Protein AF-A0A0R1YKD1-F1 (afdb_monomer)

Foldseek 3Di:
DQAKWFKAAPQGHTPRDIDGPPDDFDWDPDWDDHPNFTWTHGPPDRITTGPCRVVNDDDDDPDDDDDDDDDDDDDDDDDD

InterPro domains:
  IPR024968 S-layer protein, C-terminal domain, lactobacillus [PF03217] (3-51)

pLDDT: mean 81.63, std 15.41, range [47.84, 97.12]

Sequence (80 aa):
MKYNSIAYDKNGNSTGQKYYTYGSINVDPTPVTINGNQYYKLSGKDQYVRVTNIDGVTRKITHNAYVKVSDVKFITRPLK

Mean predicted aligned error: 9.8 Å

Structure (mmCIF, N/CA/C/O backbone):
data_AF-A0A0R1YKD1-F1
#
_entry.id   AF-A0A0R1YKD1-F1
#
loop_
_atom_site.group_PDB
_atom_site.id
_atom_site.type_symbol
_atom_site.label_atom_id
_atom_site.label_alt_id
_atom_site.label_comp_id
_atom_site.label_asym_id
_atom_site.label_entity_id
_atom_site.label_seq_id
_atom_site.pdbx_PDB_ins_code
_atom_site.Cartn_x
_atom_site.Cartn_y
_atom_site.Cartn_z
_atom_site.occupancy
_atom_site.B_iso_or_equiv
_atom_site.auth_seq_id
_atom_site.auth_comp_id
_atom_site.auth_asym_id
_atom_site.auth_atom_id
_atom_site.pdbx_PDB_model_num
ATOM 1 N N . MET A 1 1 ? 8.151 0.367 2.986 1.00 77.69 1 MET A N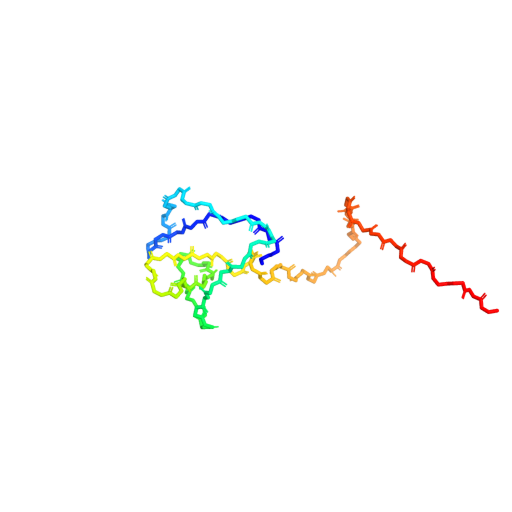 1
ATOM 2 C CA . MET A 1 1 ? 7.313 0.657 1.791 1.00 77.69 1 MET A CA 1
ATOM 3 C C . MET A 1 1 ? 8.203 1.031 0.611 1.00 77.69 1 MET A C 1
ATOM 5 O O . MET A 1 1 ? 9.233 1.652 0.854 1.00 77.69 1 MET A O 1
ATOM 9 N N . LYS A 1 2 ? 7.820 0.691 -0.631 1.00 80.38 2 LYS A N 1
ATOM 10 C CA . LYS A 1 2 ? 8.584 1.029 -1.853 1.00 80.38 2 LYS A CA 1
ATOM 11 C C . LYS A 1 2 ? 8.200 2.376 -2.474 1.00 80.38 2 LYS A C 1
ATOM 13 O O . LYS A 1 2 ? 9.061 3.030 -3.051 1.00 80.38 2 LYS A O 1
ATOM 18 N N . TYR A 1 3 ? 6.945 2.803 -2.331 1.00 83.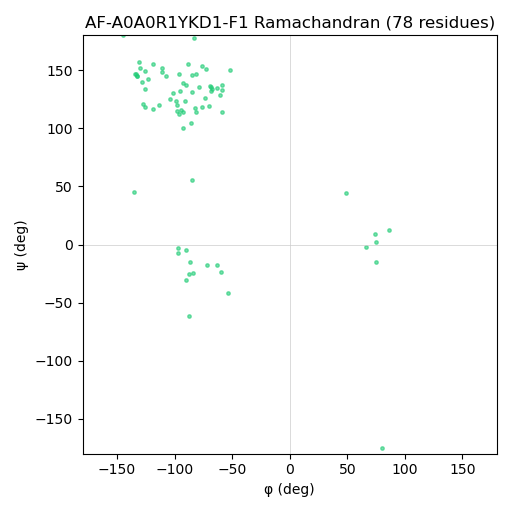12 3 TYR A N 1
ATOM 19 C CA . TYR A 1 3 ? 6.444 4.085 -2.840 1.00 83.12 3 TYR A CA 1
ATOM 20 C C . TYR A 1 3 ? 5.678 4.855 -1.759 1.00 83.12 3 TYR A C 1
ATOM 22 O O . TYR A 1 3 ? 5.152 4.254 -0.819 1.00 8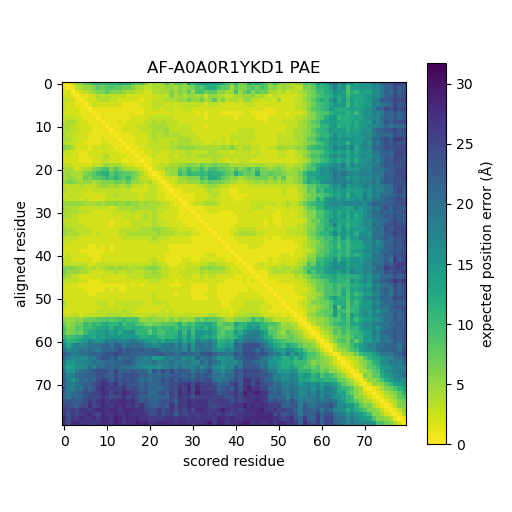3.12 3 TYR A O 1
ATOM 30 N N . ASN A 1 4 ? 5.589 6.181 -1.912 1.00 88.50 4 ASN A N 1
ATOM 31 C CA . ASN A 1 4 ? 4.690 7.000 -1.102 1.00 88.50 4 ASN A CA 1
ATOM 32 C C . ASN A 1 4 ? 3.259 6.501 -1.318 1.00 88.50 4 ASN A C 1
ATOM 34 O O . ASN A 1 4 ? 2.853 6.235 -2.450 1.00 88.50 4 ASN A O 1
ATOM 38 N N . SER A 1 5 ? 2.485 6.401 -0.245 1.00 89.25 5 SER A N 1
ATOM 39 C CA . SER A 1 5 ? 1.094 5.976 -0.306 1.00 89.25 5 SER A CA 1
ATOM 40 C C . SER A 1 5 ? 0.173 6.984 0.348 1.00 89.25 5 SER A C 1
ATOM 42 O O . SER A 1 5 ? 0.517 7.635 1.329 1.00 89.25 5 SER A O 1
ATOM 44 N N . ILE A 1 6 ? -1.042 7.044 -0.174 1.00 93.75 6 ILE A N 1
ATOM 45 C CA . ILE A 1 6 ? -2.187 7.645 0.497 1.00 93.75 6 ILE A CA 1
ATOM 46 C C . ILE A 1 6 ? -2.957 6.51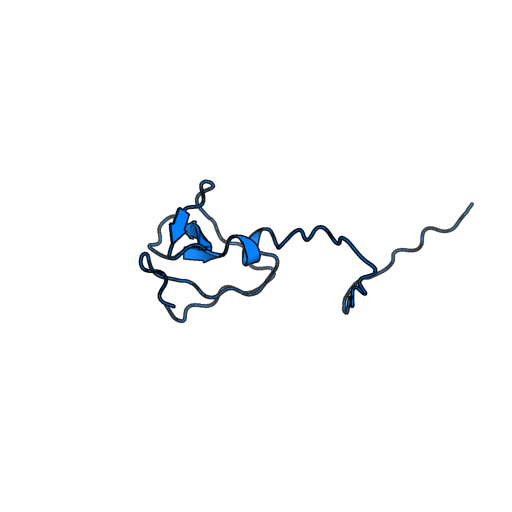1 1.185 1.00 93.75 6 ILE A C 1
ATOM 48 O O . ILE A 1 6 ? -2.940 5.375 0.698 1.00 93.75 6 ILE A O 1
ATOM 52 N N . ALA A 1 7 ? -3.570 6.793 2.331 1.00 94.50 7 ALA A N 1
ATOM 53 C CA . ALA A 1 7 ? -4.477 5.869 2.993 1.00 94.50 7 ALA A CA 1
ATOM 54 C C . ALA A 1 7 ? -5.894 6.000 2.424 1.00 94.50 7 ALA A C 1
ATOM 56 O O . ALA A 1 7 ? -6.348 7.087 2.055 1.00 94.50 7 ALA A O 1
ATOM 57 N N . TYR A 1 8 ? -6.584 4.870 2.370 1.00 97.06 8 TYR A N 1
ATOM 58 C CA . TYR A 1 8 ? -7.951 4.751 1.890 1.00 97.06 8 TYR A CA 1
ATOM 59 C C . TYR A 1 8 ? -8.857 4.234 3.005 1.00 97.06 8 TY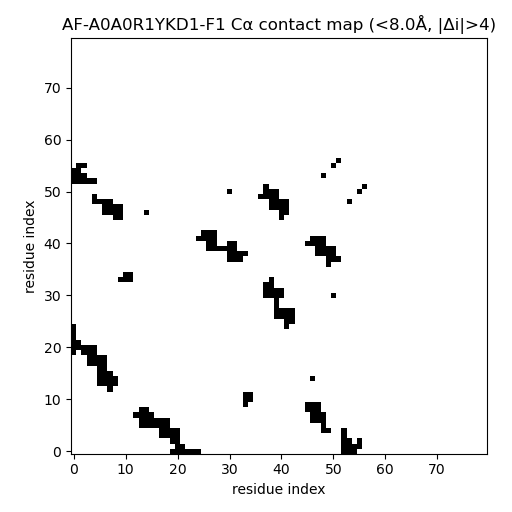R A C 1
ATOM 61 O O . TYR A 1 8 ? -8.374 3.592 3.938 1.00 97.06 8 TYR A O 1
ATOM 69 N N . ASP A 1 9 ? -10.148 4.529 2.921 1.00 96.31 9 ASP A N 1
ATOM 70 C CA . ASP A 1 9 ? -11.179 3.925 3.759 1.00 96.31 9 ASP A CA 1
ATOM 71 C C . ASP A 1 9 ? -11.625 2.558 3.197 1.00 96.31 9 ASP A C 1
ATOM 73 O O . ASP A 1 9 ? -11.176 2.114 2.136 1.00 96.31 9 ASP A O 1
ATOM 77 N N . LYS A 1 10 ? -12.538 1.886 3.907 1.00 94.88 10 LYS A N 1
ATOM 78 C CA . LYS A 1 10 ? -13.084 0.573 3.513 1.00 94.88 10 LYS A CA 1
ATOM 79 C C . LYS A 1 10 ? -13.870 0.576 2.191 1.00 94.88 10 LYS A C 1
ATOM 81 O O . LYS A 1 10 ? -14.094 -0.487 1.626 1.00 94.88 10 LYS A O 1
ATOM 86 N N . ASN A 1 11 ? -14.290 1.748 1.717 1.00 94.00 11 ASN A N 1
ATOM 87 C CA . ASN A 1 11 ? -15.027 1.932 0.467 1.00 94.00 11 ASN A CA 1
ATOM 88 C C . ASN A 1 11 ? -14.091 2.336 -0.690 1.00 94.00 11 ASN A C 1
ATOM 90 O O . ASN A 1 11 ? -14.532 2.475 -1.830 1.00 94.00 11 ASN A O 1
ATOM 94 N N . GLY A 1 12 ? -12.797 2.524 -0.409 1.00 92.12 12 GLY A N 1
ATOM 95 C CA . GLY A 1 12 ? -11.785 2.911 -1.383 1.00 92.12 12 GLY A CA 1
ATOM 96 C C . GLY A 1 12 ? -11.666 4.420 -1.593 1.00 92.12 12 GLY A C 1
ATOM 97 O O . GLY A 1 12 ? -10.984 4.834 -2.532 1.00 92.12 12 GLY A O 1
ATOM 98 N N . ASN A 1 13 ? -12.275 5.246 -0.738 1.00 95.44 13 ASN A N 1
ATOM 99 C CA . ASN A 1 13 ? -12.106 6.697 -0.781 1.00 95.44 13 ASN A CA 1
ATOM 100 C C . ASN A 1 13 ? -10.811 7.103 -0.082 1.00 95.44 13 ASN A C 1
ATOM 102 O O . ASN A 1 13 ? -10.395 6.484 0.894 1.00 95.44 13 ASN A O 1
ATOM 106 N N . SER A 1 14 ? -10.165 8.162 -0.565 1.00 94.00 14 SER A N 1
ATOM 107 C CA . SER A 1 14 ? -8.962 8.689 0.079 1.00 94.00 14 SER A CA 1
ATOM 108 C C . SER A 1 14 ? -9.289 9.323 1.431 1.00 94.00 14 SER A C 1
ATOM 110 O O . SER A 1 14 ? -10.222 10.111 1.536 1.00 94.00 14 SER A O 1
ATOM 112 N N . THR A 1 15 ? -8.465 9.050 2.443 1.00 94.50 15 THR A N 1
ATOM 113 C CA . THR A 1 15 ? -8.543 9.725 3.749 1.00 94.50 15 THR A CA 1
ATOM 114 C C . THR A 1 15 ? -7.677 10.987 3.822 1.00 94.50 15 THR A C 1
ATOM 116 O O . THR A 1 15 ? -7.647 11.653 4.850 1.00 94.50 15 THR A O 1
ATOM 119 N N . GLY A 1 16 ? -6.897 11.290 2.775 1.00 92.12 16 GLY A N 1
ATOM 120 C CA . GLY A 1 16 ? -5.897 12.366 2.764 1.00 92.12 16 GLY A CA 1
ATOM 121 C C . GLY A 1 16 ? -4.608 12.067 3.546 1.00 92.12 16 GLY A C 1
ATOM 122 O O . GLY A 1 16 ? -3.591 12.725 3.315 1.00 92.12 16 GLY A O 1
ATOM 123 N N . GLN A 1 17 ? -4.598 11.045 4.410 1.00 92.50 17 GLN A N 1
ATOM 124 C CA . GLN A 1 17 ? -3.415 10.652 5.176 1.00 92.50 17 GLN A CA 1
ATOM 125 C C . GLN A 1 17 ? -2.336 10.076 4.254 1.00 92.50 17 GLN A C 1
ATOM 127 O O . GLN A 1 17 ? -2.607 9.189 3.444 1.00 92.50 17 GLN A O 1
ATOM 132 N N . LYS A 1 18 ? -1.093 10.540 4.415 1.00 92.62 18 LYS A N 1
ATOM 133 C CA . LYS A 1 18 ? 0.066 10.072 3.644 1.00 92.62 18 LYS A CA 1
ATOM 134 C C . LYS A 1 18 ? 0.993 9.206 4.494 1.00 92.62 18 LYS A C 1
ATOM 136 O O . LYS A 1 18 ? 1.188 9.464 5.680 1.00 92.62 18 LYS A O 1
ATOM 141 N N . TYR A 1 19 ? 1.586 8.211 3.848 1.00 89.56 19 TYR A N 1
ATOM 142 C CA . TYR A 1 19 ? 2.637 7.343 4.367 1.00 89.56 19 TYR A CA 1
ATOM 143 C C . TYR A 1 19 ? 3.814 7.382 3.394 1.00 89.56 19 TYR A C 1
ATOM 145 O O . TYR A 1 19 ? 3.663 7.048 2.218 1.00 89.56 19 TYR A O 1
ATOM 153 N N . TYR A 1 20 ? 4.969 7.847 3.863 1.00 86.25 20 TYR A N 1
ATOM 154 C CA . TYR A 1 20 ? 6.121 8.111 3.005 1.00 86.25 20 TYR A CA 1
ATOM 155 C C . TYR A 1 20 ? 7.011 6.876 2.824 1.00 86.25 20 TYR A C 1
ATOM 157 O O . TYR A 1 20 ? 7.054 5.976 3.668 1.00 86.25 20 TYR A O 1
ATOM 165 N N . THR A 1 21 ? 7.746 6.846 1.713 1.00 78.56 21 THR A N 1
ATOM 166 C CA . THR A 1 21 ? 8.831 5.890 1.469 1.00 78.56 21 THR A CA 1
ATOM 167 C C . THR A 1 21 ? 9.820 5.874 2.625 1.00 78.56 21 THR A C 1
ATOM 169 O O . THR A 1 21 ? 10.022 6.893 3.280 1.00 78.56 21 THR A O 1
ATOM 172 N N . TYR A 1 22 ? 10.452 4.721 2.857 1.00 72.62 22 TYR A N 1
ATOM 173 C CA . TYR A 1 22 ? 11.378 4.481 3.977 1.00 72.62 22 TYR A CA 1
ATOM 174 C C . TYR A 1 22 ? 10.741 4.517 5.380 1.00 72.62 22 TYR A C 1
ATOM 176 O O . TYR A 1 22 ? 11.418 4.208 6.354 1.00 72.62 22 TYR A O 1
ATOM 184 N N . GLY A 1 23 ? 9.437 4.799 5.494 1.00 75.31 23 GLY A N 1
ATOM 185 C CA . GLY A 1 23 ? 8.673 4.582 6.719 1.00 75.31 23 GLY A CA 1
ATOM 186 C C . GLY A 1 23 ? 8.329 3.106 6.956 1.00 75.31 23 GLY A C 1
ATOM 187 O O . GLY A 1 23 ? 8.179 2.317 6.010 1.00 75.31 23 GLY A O 1
ATOM 188 N N . SER A 1 24 ? 8.152 2.763 8.232 1.00 80.81 24 SER A N 1
ATOM 189 C CA . SER A 1 24 ? 7.648 1.465 8.687 1.00 80.81 24 SER A CA 1
ATOM 190 C C . SER A 1 24 ? 6.178 1.583 9.077 1.00 80.81 24 SER A C 1
ATOM 192 O O . SER A 1 24 ? 5.795 2.470 9.838 1.00 80.81 24 SER A O 1
ATOM 194 N N . ILE A 1 25 ? 5.358 0.678 8.552 1.00 86.00 25 ILE A N 1
ATOM 195 C CA . ILE A 1 25 ? 3.946 0.522 8.900 1.00 86.00 25 ILE A CA 1
ATOM 196 C C . ILE A 1 25 ? 3.680 -0.958 9.153 1.00 86.00 25 ILE A C 1
ATOM 198 O O . ILE A 1 25 ? 4.259 -1.804 8.473 1.00 86.00 25 ILE A O 1
ATOM 202 N N . ASN A 1 26 ? 2.800 -1.259 10.105 1.00 91.69 26 ASN A N 1
ATOM 203 C CA . ASN A 1 26 ? 2.316 -2.618 10.320 1.00 91.69 26 ASN A CA 1
ATOM 204 C C . ASN A 1 26 ? 1.003 -2.804 9.572 1.00 91.69 26 ASN A C 1
ATOM 206 O O . ASN A 1 26 ? 0.103 -1.961 9.648 1.00 91.69 26 ASN A O 1
ATOM 210 N N . VAL A 1 27 ? 0.930 -3.902 8.834 1.00 92.69 27 VAL A N 1
ATOM 211 C CA . VAL A 1 27 ? -0.228 -4.272 8.038 1.00 92.69 27 VAL A CA 1
ATOM 212 C C . VAL A 1 27 ? -0.630 -5.704 8.314 1.00 92.69 27 VAL A C 1
ATOM 214 O O . VAL A 1 27 ? 0.213 -6.550 8.617 1.00 92.69 27 VAL A O 1
ATOM 217 N N . ASP A 1 28 ? -1.915 -5.974 8.140 1.00 93.12 28 ASP A N 1
ATOM 218 C CA . ASP A 1 28 ? -2.423 -7.334 8.148 1.00 93.12 28 ASP A CA 1
ATOM 219 C C . ASP A 1 28 ? -1.903 -8.065 6.894 1.00 93.12 28 ASP A C 1
ATOM 221 O O . ASP A 1 28 ? -1.927 -7.494 5.799 1.00 93.12 28 ASP A O 1
ATOM 225 N N . PRO A 1 29 ? -1.430 -9.319 7.020 1.00 88.62 29 PRO A N 1
ATOM 226 C CA . PRO A 1 29 ? -0.738 -10.019 5.934 1.00 88.62 29 PRO A CA 1
ATOM 227 C C . PRO A 1 29 ? -1.670 -10.451 4.796 1.00 88.62 29 PRO A C 1
ATOM 229 O O . PRO A 1 29 ? -1.203 -10.750 3.699 1.00 88.62 29 PRO A O 1
ATOM 232 N N . THR A 1 30 ? -2.980 -10.493 5.042 1.00 93.31 30 THR A N 1
ATOM 233 C CA . THR A 1 30 ? -3.975 -10.908 4.052 1.00 93.31 30 THR A CA 1
ATOM 234 C C . THR A 1 30 ? -4.566 -9.676 3.367 1.00 93.31 30 THR A C 1
ATOM 236 O O . THR A 1 30 ? -5.278 -8.905 4.019 1.00 93.31 30 THR A O 1
ATOM 239 N N . PRO A 1 31 ? -4.308 -9.461 2.065 1.00 94.50 31 PRO A N 1
ATOM 240 C CA . PRO A 1 31 ? -4.855 -8.318 1.356 1.00 94.50 31 PRO A CA 1
ATOM 241 C C . PRO A 1 31 ? -6.359 -8.474 1.103 1.00 94.50 31 PRO A C 1
ATOM 243 O O . PRO A 1 31 ? -6.878 -9.574 0.917 1.00 94.50 31 PRO A O 1
ATOM 246 N N . VAL A 1 32 ? -7.050 -7.340 1.028 1.00 96.06 32 VAL A N 1
ATOM 247 C CA . VAL A 1 32 ? -8.467 -7.235 0.667 1.00 96.06 32 VAL A CA 1
ATOM 248 C C . VAL A 1 32 ? -8.623 -6.564 -0.690 1.00 96.06 32 VAL A C 1
ATOM 250 O O . VAL A 1 32 ? -7.794 -5.747 -1.095 1.00 96.06 32 VAL A O 1
ATOM 253 N N . THR A 1 33 ? -9.702 -6.893 -1.397 1.00 97.12 33 THR A N 1
ATOM 254 C CA . THR A 1 33 ? -10.036 -6.243 -2.669 1.00 97.12 33 THR A CA 1
ATOM 255 C C . THR A 1 33 ? -11.085 -5.16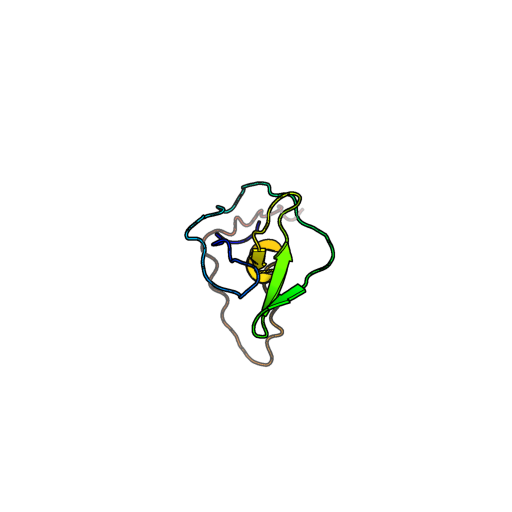6 -2.435 1.00 97.12 33 THR A C 1
ATOM 257 O O . THR A 1 33 ? -12.164 -5.456 -1.928 1.00 97.12 33 THR A O 1
ATOM 260 N N . ILE A 1 34 ? -10.774 -3.931 -2.828 1.00 96.00 34 ILE A N 1
ATOM 261 C CA . ILE A 1 34 ? -11.681 -2.780 -2.767 1.00 96.00 34 ILE A CA 1
ATOM 262 C C . ILE A 1 34 ? -11.697 -2.152 -4.163 1.00 96.00 34 ILE A C 1
ATOM 264 O O . ILE A 1 34 ? -10.649 -1.776 -4.689 1.00 96.00 34 ILE A O 1
ATOM 268 N N . ASN A 1 35 ? -12.867 -2.078 -4.800 1.00 93.94 35 ASN A N 1
ATOM 269 C CA . ASN A 1 35 ? -13.044 -1.521 -6.151 1.00 93.94 35 ASN A CA 1
ATOM 270 C C . ASN A 1 35 ? -12.039 -2.083 -7.182 1.00 93.94 35 ASN A C 1
ATOM 272 O O . ASN A 1 35 ? -11.405 -1.337 -7.929 1.00 93.94 35 ASN A O 1
ATOM 276 N N . GLY A 1 36 ? -11.825 -3.403 -7.162 1.00 93.12 36 GLY A N 1
ATOM 277 C CA . GLY A 1 36 ? -10.930 -4.108 -8.091 1.00 93.12 36 GLY A CA 1
ATOM 278 C C . GLY A 1 36 ? -9.427 -3.946 -7.826 1.00 93.12 36 GLY A C 1
ATOM 279 O O . GLY A 1 36 ? -8.624 -4.498 -8.570 1.00 93.12 36 GLY A O 1
ATOM 280 N N . ASN A 1 37 ? -9.025 -3.225 -6.776 1.00 94.00 37 ASN A N 1
ATOM 281 C CA . ASN A 1 37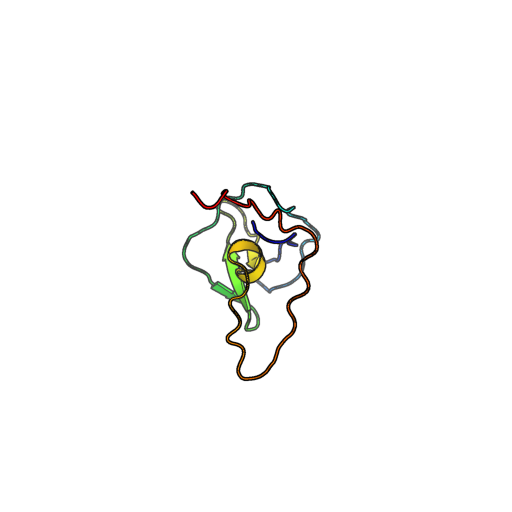 ? -7.623 -3.068 -6.386 1.00 94.00 37 ASN A CA 1
ATOM 282 C C . ASN A 1 37 ? -7.345 -3.792 -5.063 1.00 94.00 37 ASN A C 1
ATOM 284 O O . ASN A 1 37 ? -8.217 -3.861 -4.198 1.00 94.00 37 ASN A O 1
ATOM 288 N N . GLN A 1 38 ? -6.123 -4.302 -4.894 1.00 95.56 38 GLN A N 1
ATOM 289 C CA . GLN A 1 38 ? -5.700 -4.956 -3.656 1.00 95.56 38 GLN A CA 1
ATOM 290 C C . GLN A 1 38 ? -5.083 -3.967 -2.665 1.00 95.56 38 GLN A C 1
ATOM 292 O O . GLN A 1 38 ? -4.238 -3.134 -3.020 1.00 95.56 38 GLN A O 1
ATOM 297 N N . TYR A 1 39 ? -5.464 -4.115 -1.400 1.00 96.31 39 TYR A N 1
ATOM 298 C CA . TYR A 1 39 ? -5.005 -3.292 -0.291 1.00 96.31 39 TYR A CA 1
ATOM 299 C C . TYR A 1 39 ? -4.625 -4.151 0.904 1.00 96.31 39 TYR A C 1
ATOM 301 O O . TYR A 1 39 ? -5.289 -5.140 1.195 1.00 96.31 39 TYR A O 1
ATOM 309 N N . TYR A 1 40 ? -3.623 -3.711 1.651 1.00 96.56 40 TYR A N 1
ATOM 310 C CA . TYR A 1 40 ? -3.406 -4.176 3.010 1.00 96.56 40 TYR A CA 1
ATOM 311 C C . TYR A 1 40 ? -4.109 -3.246 4.004 1.00 96.56 40 TYR A C 1
ATOM 313 O O . TYR A 1 40 ? -4.065 -2.019 3.846 1.00 96.56 40 TYR A O 1
ATOM 321 N N . LYS A 1 41 ? -4.742 -3.817 5.034 1.00 95.88 41 LYS A N 1
ATOM 322 C CA . LYS A 1 41 ? -5.280 -3.056 6.168 1.00 95.88 41 LYS A CA 1
ATOM 323 C C . LYS A 1 41 ? -4.141 -2.704 7.121 1.00 95.88 41 LYS A C 1
ATOM 325 O O . LYS A 1 41 ? -3.296 -3.546 7.406 1.00 95.88 41 LYS A O 1
ATOM 330 N N . LEU A 1 42 ? -4.105 -1.466 7.605 1.00 93.38 42 LEU A N 1
ATOM 331 C CA . LEU A 1 42 ? -3.179 -1.064 8.660 1.00 93.38 42 LEU A CA 1
ATOM 332 C C . LEU A 1 42 ? -3.635 -1.654 9.994 1.00 93.38 42 LEU A C 1
ATOM 334 O O . LEU A 1 42 ? -4.770 -1.433 10.417 1.00 93.38 42 LEU A O 1
ATOM 338 N N . SER A 1 43 ? -2.747 -2.368 10.680 1.00 91.75 43 SER A N 1
ATOM 339 C CA . SER A 1 43 ? -3.103 -3.036 11.930 1.00 91.75 43 SER A CA 1
ATOM 340 C C . SER A 1 43 ? -3.559 -2.015 12.981 1.00 91.75 43 SER A C 1
ATOM 342 O O . SER A 1 43 ? -2.899 -1.001 13.221 1.00 91.75 43 SER A O 1
ATOM 344 N N . GLY A 1 44 ? -4.725 -2.263 13.583 1.00 89.44 44 GLY A N 1
ATOM 345 C CA . GLY A 1 44 ? -5.337 -1.370 14.573 1.00 89.44 44 GLY A CA 1
ATOM 346 C C . GLY A 1 44 ? -5.960 -0.084 14.009 1.00 89.44 44 GLY A C 1
ATOM 347 O O . GLY A 1 44 ? -6.330 0.791 14.788 1.00 89.44 44 GLY A O 1
ATOM 348 N N . LYS A 1 45 ? -6.083 0.061 12.681 1.00 91.75 45 LYS A N 1
ATOM 349 C CA . LYS A 1 45 ? -6.722 1.220 12.036 1.00 91.75 45 LYS A CA 1
ATOM 350 C C . LYS A 1 45 ? -7.695 0.784 10.945 1.00 91.75 45 LYS A C 1
ATOM 352 O O . LYS A 1 45 ? -7.428 -0.148 10.194 1.00 91.75 45 LYS A O 1
ATOM 357 N N . ASP A 1 46 ? -8.774 1.536 10.755 1.00 93.88 46 ASP A N 1
ATOM 358 C CA . ASP A 1 46 ? -9.650 1.388 9.583 1.00 93.88 46 ASP A CA 1
ATOM 359 C C . ASP A 1 46 ? -9.117 2.190 8.390 1.00 93.88 46 ASP A C 1
ATOM 361 O O . ASP A 1 46 ? -9.779 3.056 7.822 1.00 93.88 46 ASP A O 1
ATOM 365 N N . GLN A 1 47 ? -7.864 1.908 8.038 1.00 95.50 47 GLN A N 1
ATOM 366 C CA . GLN A 1 47 ? -7.144 2.535 6.939 1.00 95.50 47 GLN A CA 1
ATOM 367 C C . GLN A 1 47 ? -6.462 1.471 6.086 1.00 95.50 47 GLN A C 1
ATOM 369 O O . GLN A 1 47 ? -5.953 0.475 6.598 1.00 95.50 47 GLN A O 1
ATOM 374 N N . TYR A 1 48 ? -6.414 1.723 4.784 1.00 96.62 48 TYR A N 1
ATOM 375 C CA . TYR A 1 48 ? -5.965 0.763 3.785 1.00 96.62 48 TYR A CA 1
ATOM 376 C C . TYR A 1 48 ? -4.890 1.379 2.894 1.00 96.62 48 TYR A C 1
ATOM 378 O O . TYR A 1 48 ? -4.980 2.543 2.502 1.00 96.62 48 TYR A O 1
ATOM 386 N N . VAL A 1 49 ? -3.869 0.598 2.553 1.00 94.31 49 VAL A N 1
ATOM 387 C CA . VAL A 1 49 ? -2.758 1.014 1.687 1.00 94.31 49 VAL A CA 1
ATOM 388 C C . VAL A 1 49 ? -2.638 0.026 0.532 1.00 94.31 49 VAL A C 1
ATOM 390 O O . VAL A 1 49 ? -2.688 -1.182 0.741 1.00 94.31 49 VAL A O 1
ATOM 393 N N . ARG A 1 50 ? -2.496 0.526 -0.702 1.00 93.94 50 ARG A N 1
ATOM 394 C CA . ARG A 1 50 ? -2.371 -0.328 -1.893 1.00 93.94 50 ARG A CA 1
ATOM 395 C C . ARG A 1 50 ? -1.171 -1.265 -1.773 1.00 93.94 50 ARG A C 1
ATOM 397 O O . ARG A 1 50 ? -0.060 -0.802 -1.504 1.00 93.94 50 ARG A O 1
ATOM 404 N N . VAL A 1 51 ? -1.379 -2.545 -2.084 1.00 92.06 51 VAL A N 1
ATOM 405 C CA . VAL A 1 51 ? -0.319 -3.574 -2.103 1.00 92.06 51 VAL A CA 1
ATOM 406 C C . VAL A 1 51 ? 0.852 -3.132 -2.983 1.00 92.06 51 VAL A C 1
ATOM 408 O O . VAL A 1 51 ? 2.007 -3.203 -2.575 1.00 92.06 51 VAL A O 1
ATOM 411 N N . THR A 1 52 ? 0.558 -2.540 -4.143 1.00 90.75 52 THR A N 1
ATOM 412 C CA . THR A 1 52 ? 1.561 -2.045 -5.100 1.00 90.75 52 THR A CA 1
ATOM 413 C C . THR A 1 52 ? 2.499 -0.978 -4.530 1.00 90.75 52 THR A C 1
ATOM 415 O O . THR A 1 52 ? 3.600 -0.808 -5.045 1.00 90.75 52 THR A O 1
ATOM 418 N N . ASN A 1 53 ? 2.093 -0.251 -3.483 1.00 88.62 53 ASN A N 1
ATOM 419 C CA . ASN A 1 53 ? 2.935 0.755 -2.827 1.00 88.62 53 ASN A CA 1
ATOM 420 C C . ASN A 1 53 ? 3.879 0.130 -1.785 1.00 88.62 53 ASN A C 1
ATOM 422 O O . ASN A 1 53 ? 4.938 0.693 -1.487 1.00 88.62 53 ASN A O 1
ATOM 426 N N . ILE A 1 54 ? 3.516 -1.038 -1.245 1.00 87.12 54 ILE A N 1
ATOM 427 C CA . ILE A 1 54 ? 4.337 -1.800 -0.300 1.00 87.12 54 ILE A CA 1
ATOM 428 C C . ILE A 1 54 ? 5.283 -2.727 -1.064 1.00 87.12 54 ILE A C 1
ATOM 430 O O . ILE A 1 54 ? 6.497 -2.530 -1.005 1.00 87.12 54 ILE A O 1
ATOM 434 N N . ASP A 1 55 ? 4.727 -3.658 -1.838 1.00 86.94 55 ASP A N 1
ATOM 435 C CA . ASP A 1 55 ? 5.466 -4.750 -2.482 1.00 86.94 55 ASP A CA 1
ATOM 436 C C . ASP A 1 55 ? 6.040 -4.345 -3.844 1.00 86.94 55 ASP A C 1
ATOM 438 O O . ASP A 1 55 ? 6.972 -4.970 -4.361 1.00 86.94 55 ASP A O 1
ATOM 442 N N . GLY A 1 56 ? 5.566 -3.232 -4.405 1.00 76.00 56 GLY A N 1
ATOM 443 C CA . GLY A 1 56 ? 5.892 -2.811 -5.761 1.00 76.00 56 GLY A CA 1
ATOM 444 C C . GLY A 1 56 ? 5.060 -3.553 -6.803 1.00 76.00 56 GLY A C 1
ATOM 445 O O . GLY A 1 56 ? 4.156 -4.318 -6.481 1.00 76.00 56 GLY A O 1
ATOM 446 N N . VAL A 1 57 ? 5.354 -3.310 -8.078 1.00 75.31 57 VAL A N 1
ATOM 447 C CA . VAL A 1 57 ? 4.697 -4.004 -9.193 1.00 75.31 57 VAL A CA 1
ATOM 448 C C . VAL A 1 57 ? 5.749 -4.762 -9.983 1.00 75.31 57 VAL A C 1
ATOM 450 O O . VAL A 1 57 ? 6.619 -4.145 -10.599 1.00 75.31 57 VAL A O 1
ATOM 453 N N . THR A 1 58 ? 5.644 -6.088 -10.015 1.00 66.12 58 THR A N 1
ATOM 454 C CA . THR A 1 58 ? 6.425 -6.914 -10.941 1.00 66.12 58 THR A CA 1
ATOM 455 C C . THR A 1 58 ? 5.739 -6.900 -12.300 1.00 66.12 58 THR A C 1
ATOM 457 O O . THR A 1 58 ? 4.621 -7.389 -12.443 1.00 66.12 58 THR A O 1
ATOM 460 N N . ARG A 1 59 ? 6.391 -6.322 -13.313 1.00 68.00 59 ARG A N 1
ATOM 461 C CA . ARG A 1 59 ? 5.893 -6.325 -14.694 1.00 68.00 59 ARG A CA 1
ATOM 462 C C . ARG A 1 59 ? 6.678 -7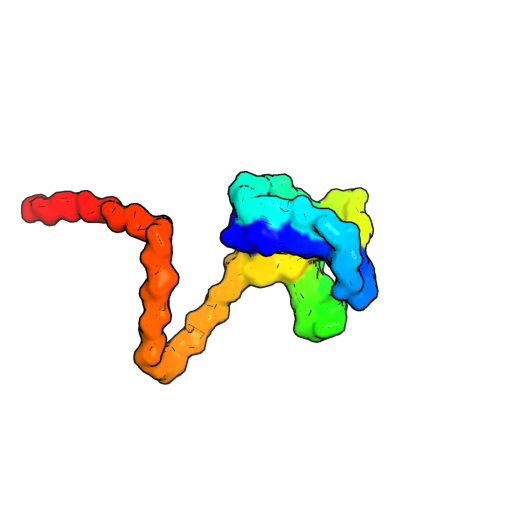.339 -15.517 1.00 68.00 59 ARG A C 1
ATOM 464 O O . ARG A 1 59 ? 7.900 -7.247 -15.588 1.00 68.00 59 ARG A O 1
ATOM 471 N N . LYS A 1 60 ? 5.979 -8.276 -16.164 1.00 64.69 60 LYS A N 1
ATOM 472 C CA . LYS A 1 60 ? 6.573 -9.121 -17.207 1.00 64.69 60 LYS A CA 1
ATOM 473 C C . LYS A 1 60 ? 6.566 -8.332 -18.509 1.00 64.69 60 LYS A C 1
ATOM 475 O O . LYS A 1 60 ? 5.503 -7.955 -18.993 1.00 64.69 60 LYS A O 1
ATOM 480 N N . ILE A 1 61 ? 7.747 -8.058 -19.043 1.00 66.56 61 ILE A N 1
ATOM 481 C CA . ILE A 1 61 ? 7.888 -7.310 -20.288 1.00 66.56 61 ILE A CA 1
ATOM 482 C C . ILE A 1 61 ? 7.904 -8.308 -21.448 1.00 66.56 61 ILE A C 1
ATOM 484 O O . ILE A 1 61 ? 8.705 -9.239 -21.446 1.00 66.56 61 ILE A O 1
ATOM 488 N N . THR A 1 62 ? 6.995 -8.148 -22.410 1.00 70.88 62 THR A N 1
ATOM 489 C CA . THR A 1 62 ? 6.851 -9.052 -23.566 1.00 70.88 62 THR A CA 1
ATOM 490 C C . THR A 1 62 ? 7.568 -8.561 -24.831 1.00 70.88 62 THR A C 1
ATOM 492 O O . THR A 1 62 ? 7.671 -9.321 -25.786 1.00 70.88 62 THR A O 1
ATOM 495 N N . HIS A 1 63 ? 8.104 -7.334 -24.830 1.00 79.31 63 HIS A N 1
ATOM 496 C CA . HIS A 1 63 ? 8.868 -6.715 -25.929 1.00 79.31 63 HIS A CA 1
ATOM 497 C C . HIS A 1 63 ? 9.996 -5.807 -25.389 1.00 79.31 63 HIS A C 1
ATOM 499 O O . HIS A 1 63 ? 10.152 -5.679 -24.179 1.00 79.31 63 HIS A O 1
ATOM 505 N N . ASN A 1 64 ? 10.791 -5.165 -26.257 1.00 60.62 64 ASN A N 1
ATOM 506 C CA . ASN A 1 64 ? 11.865 -4.249 -25.841 1.00 60.62 64 ASN A CA 1
ATOM 507 C C . ASN A 1 64 ? 11.299 -3.091 -25.001 1.00 60.62 64 ASN A C 1
ATOM 509 O O . ASN A 1 64 ? 10.557 -2.256 -25.515 1.00 60.62 64 ASN A O 1
ATOM 513 N N . ALA A 1 65 ? 11.655 -3.025 -23.720 1.00 52.59 65 ALA A N 1
ATOM 514 C CA . ALA A 1 65 ? 11.288 -1.918 -22.846 1.00 52.59 65 ALA A CA 1
ATOM 515 C C . ALA A 1 65 ? 12.527 -1.273 -22.242 1.00 52.59 65 ALA A C 1
ATOM 517 O O . ALA A 1 65 ? 13.478 -1.945 -21.849 1.00 52.59 65 ALA A O 1
ATOM 518 N N . TYR A 1 66 ? 12.470 0.047 -22.124 1.00 57.25 66 TYR A N 1
ATOM 519 C CA . TYR A 1 66 ? 13.520 0.845 -21.516 1.00 57.25 66 TYR A CA 1
ATOM 520 C C . TYR A 1 66 ? 13.151 1.147 -20.064 1.00 57.25 66 TYR A C 1
ATOM 522 O O . TYR A 1 66 ? 12.125 1.768 -19.786 1.00 57.25 66 TYR A O 1
ATOM 530 N N . VAL A 1 67 ? 13.995 0.703 -19.132 1.00 58.28 67 VAL A N 1
ATOM 531 C CA . VAL A 1 67 ? 13.862 1.014 -17.704 1.00 58.28 67 VAL A CA 1
ATOM 532 C C . VAL A 1 67 ? 14.725 2.236 -17.398 1.00 58.28 67 VAL A C 1
ATOM 534 O O . VAL A 1 67 ? 15.946 2.179 -17.515 1.00 58.28 67 VAL A O 1
ATOM 537 N N . LYS A 1 68 ? 14.098 3.350 -17.003 1.00 54.66 68 LYS A N 1
ATOM 538 C CA . LYS A 1 68 ? 14.800 4.559 -16.551 1.00 54.66 68 LYS A CA 1
ATOM 539 C C . LYS A 1 68 ? 14.941 4.503 -15.032 1.00 54.66 68 LYS A C 1
ATOM 541 O O . LYS A 1 68 ? 13.938 4.537 -14.323 1.00 54.66 68 LYS A O 1
ATOM 546 N N . VAL A 1 69 ? 16.172 4.390 -14.543 1.00 57.66 69 VAL A N 1
ATOM 547 C CA . VAL A 1 69 ? 16.486 4.335 -13.108 1.00 57.66 69 VAL A CA 1
ATOM 548 C C . VAL A 1 69 ? 17.262 5.589 -12.723 1.00 57.66 69 VAL A C 1
ATOM 550 O O . VAL A 1 69 ? 18.308 5.853 -13.304 1.00 57.66 69 VAL A O 1
ATOM 553 N N . SER A 1 70 ? 16.724 6.381 -11.793 1.00 65.25 70 SER A N 1
ATOM 554 C CA . SER A 1 70 ? 17.347 7.626 -11.316 1.00 65.25 70 SER A CA 1
ATOM 555 C C . SER A 1 70 ? 18.326 7.411 -10.157 1.00 65.25 70 SER A C 1
ATOM 557 O O . SER A 1 70 ? 19.251 8.198 -10.018 1.00 65.25 70 SER A O 1
ATOM 559 N N . ASP A 1 71 ? 18.169 6.336 -9.374 1.00 56.06 71 ASP A N 1
ATOM 560 C CA . ASP A 1 71 ? 18.882 6.146 -8.097 1.00 56.06 71 ASP A CA 1
ATOM 561 C C . ASP A 1 71 ? 19.459 4.728 -7.926 1.00 56.06 71 ASP A C 1
ATOM 563 O O . ASP A 1 71 ? 19.321 4.093 -6.881 1.00 56.06 71 ASP A O 1
ATOM 567 N N . VAL A 1 72 ? 20.105 4.188 -8.964 1.00 54.94 72 VAL A N 1
ATOM 568 C CA . VAL A 1 72 ? 20.852 2.921 -8.848 1.00 54.94 72 VAL A CA 1
ATOM 569 C C . VAL A 1 72 ? 22.331 3.217 -8.645 1.00 54.94 72 VAL A C 1
ATOM 571 O O . VAL A 1 72 ? 23.005 3.721 -9.541 1.00 54.94 72 VAL A O 1
ATOM 574 N N . LYS A 1 73 ? 22.856 2.854 -7.471 1.00 57.50 73 LYS A N 1
ATOM 575 C CA . LYS A 1 73 ? 24.297 2.850 -7.209 1.00 57.50 73 LYS A CA 1
ATOM 576 C C . LYS A 1 73 ? 24.883 1.516 -7.668 1.00 57.50 73 LYS A C 1
ATOM 578 O O . LYS A 1 73 ? 24.718 0.498 -6.999 1.00 57.50 73 LYS A O 1
ATOM 583 N N . PHE A 1 74 ? 25.571 1.519 -8.804 1.00 62.00 74 PHE A N 1
ATOM 584 C CA . PHE A 1 74 ? 26.333 0.357 -9.251 1.00 62.00 74 PHE A CA 1
ATOM 585 C C . PHE A 1 74 ? 27.558 0.176 -8.345 1.00 62.00 74 PHE A C 1
ATOM 587 O O . PHE A 1 74 ? 28.400 1.066 -8.245 1.00 62.00 74 PHE A O 1
ATOM 594 N N . ILE A 1 75 ? 27.647 -0.966 -7.660 1.00 55.53 75 ILE A N 1
ATOM 595 C CA . ILE A 1 75 ? 28.857 -1.369 -6.938 1.00 55.53 75 ILE A CA 1
ATOM 596 C C . ILE A 1 75 ? 29.675 -2.237 -7.891 1.00 55.53 75 ILE A C 1
ATOM 598 O O . ILE A 1 75 ? 29.377 -3.415 -8.083 1.00 55.53 75 ILE A O 1
ATOM 602 N N . THR A 1 76 ? 30.696 -1.655 -8.510 1.00 52.38 76 THR A N 1
ATOM 603 C CA . THR A 1 76 ? 31.635 -2.396 -9.356 1.00 52.38 76 THR A CA 1
ATOM 604 C C . THR A 1 76 ? 32.590 -3.183 -8.459 1.00 52.38 76 THR A C 1
ATOM 606 O O . THR A 1 76 ? 33.324 -2.593 -7.667 1.00 52.38 76 THR A O 1
ATOM 609 N N . ARG A 1 77 ? 32.589 -4.519 -8.549 1.00 47.84 77 ARG A N 1
ATOM 610 C CA . ARG A 1 77 ? 33.645 -5.347 -7.939 1.00 47.84 77 ARG A CA 1
ATOM 611 C C . ARG A 1 77 ? 34.812 -5.428 -8.929 1.00 47.84 77 ARG A C 1
ATOM 613 O O . ARG A 1 77 ? 34.549 -5.711 -10.097 1.00 47.84 77 ARG A O 1
ATOM 620 N N . PRO A 1 78 ? 36.065 -5.188 -8.507 1.00 48.19 78 PRO A N 1
ATOM 621 C CA . PRO A 1 78 ? 37.205 -5.336 -9.399 1.00 48.19 78 PRO A CA 1
ATOM 622 C C . PRO A 1 78 ? 37.327 -6.798 -9.841 1.00 48.19 78 PRO A C 1
ATOM 624 O O . PRO A 1 78 ? 37.184 -7.718 -9.029 1.00 48.19 78 PRO A O 1
ATOM 627 N N . LEU A 1 79 ? 37.551 -6.995 -11.140 1.00 59.28 79 LEU A N 1
ATOM 628 C CA . LEU A 1 79 ? 37.970 -8.281 -11.685 1.00 59.28 79 LEU A CA 1
ATOM 629 C C . LEU A 1 79 ? 39.388 -8.566 -11.171 1.00 59.28 79 LEU A C 1
ATOM 631 O O . LEU A 1 79 ? 40.214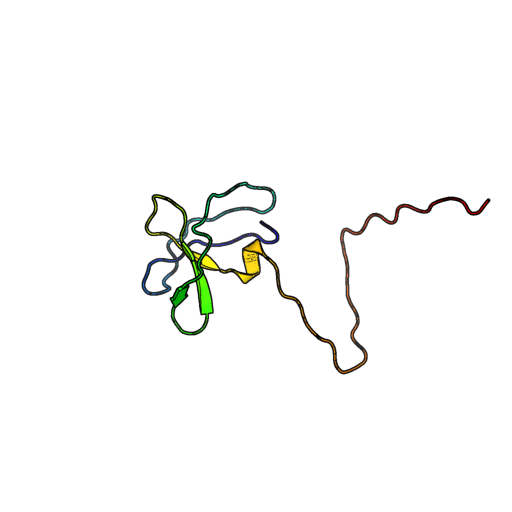 -7.653 -11.135 1.00 59.28 79 LEU A O 1
ATOM 635 N N . LYS A 1 80 ? 39.605 -9.796 -10.691 1.00 57.31 80 LYS A N 1
ATOM 636 C CA . LYS A 1 80 ? 40.913 -10.276 -10.225 1.00 57.31 80 LYS A CA 1
ATOM 637 C C . LYS A 1 80 ? 41.912 -10.350 -11.369 1.00 57.31 80 LYS A C 1
ATOM 639 O O . LYS A 1 80 ? 41.472 -10.717 -12.481 1.00 57.31 80 LYS A O 1
#

Nearest PDB structures (foldseek):
  8aol-assembly1_A  TM=8.906E-01  e=2.833E-05  Lactobacillus acidophilus ATCC 4796
  7qeh-assembly1_A  TM=9.731E-01  e=7.882E-05  Lactobacillus amylovorus GRL 1112
  7qfk-assembly1_A  TM=8.351E-01  e=2.058E+00  Lactobacillus acidophilus
  4s36-assembly1_A  TM=1.814E-01  e=2.466E+00  Pseudomonas aeruginosa
  4s37-assembly3_G  TM=1.828E-01  e=4.780E+00  Pseudomonas aeruginosa

Solvent-accessible surface area (backbone atoms only — not comparable to full-atom values): 5224 Å² total; per-residue (Å²): 69,70,37,67,38,59,31,19,39,92,84,59,48,76,68,80,47,73,46,55,51,82,45,87,80,62,57,45,92,69,67,46,78,42,94,92,40,54,22,25,39,31,64,98,49,88,35,28,36,50,42,54,27,49,80,43,79,90,77,87,75,91,63,99,74,87,85,88,76,93,83,76,83,83,80,82,75,83,81,131

Radius of gyration: 16.69 Å; Cα contacts (8 Å, |Δi|>4): 116; chains: 1; bounding box: 56×23×40 Å

Organism: NCBI:txid1423754

Secondary structure (DSSP, 8-state):
--S-EEEE-TTS-EEEEEE-TT----B-SS-EEETTEEEEEBTTSS-EEEHHHHT---PPP-S------SS----PPPP-